Protein AF-A0A3N2RPL4-F1 (afdb_monomer)

Sequence (155 aa):
MFDPEVEEKLFLAGTANFNLNVVEGEAYARWRLSLFDALGLLRPHFDADCAQWYEVARQAAHRPMDALELKPTRDHIVEYRRSQLGLDKFHQYYTEPMDALTRVFMFALETWPECHRSMMVAGIGQDIDTVADIILEHFGHGRELVEILEKRYKP

Solvent-accessible surface area (backbone atoms only — not comparable to full-atom values): 8894 Å² total; per-residue (Å²): 133,85,50,51,73,59,33,48,55,49,34,55,67,64,53,73,75,58,57,60,87,48,62,82,66,51,45,56,48,38,46,33,42,38,45,43,54,49,51,59,72,49,50,89,75,52,53,78,65,50,56,55,50,49,56,53,26,51,50,44,39,76,40,92,46,55,66,76,76,40,40,65,58,53,53,47,52,54,48,45,32,36,75,76,68,72,37,90,66,91,62,98,71,71,92,46,64,68,61,40,50,56,47,55,51,50,63,35,52,55,57,77,75,96,59,62,59,71,60,50,43,54,48,52,52,54,50,50,52,54,50,45,52,46,33,32,74,63,68,63,47,31,66,62,46,39,57,47,45,45,75,57,32,58,132

Mean predicted aligned error: 4.67 Å

Organism: Lysobacter enzymogenes (NCBI:txid69)

Secondary structure (DSSP, 8-state):
---HHHHHHHHHHHHTT----PSTTHHHHHHHHHHHHHHHHHGGG--HHHHHHHHHHHHHHHS---HHHHHHHHHHHHHHHHHHH---S--SS--SHHHHHHHHHHHHTPPPP-S-HHHHHHHHHHHHHHHHHHHHHHT--HHHHHHHHHHHH--

pLDDT: mean 87.47, std 9.12, range [57.72, 97.69]

Structure (mmCIF, N/CA/C/O backbone):
data_AF-A0A3N2RPL4-F1
#
_entry.id   AF-A0A3N2RPL4-F1
#
loop_
_atom_site.group_PDB
_atom_site.id
_atom_site.type_symbol
_atom_site.label_atom_id
_atom_site.label_alt_id
_atom_site.label_comp_id
_atom_site.label_asym_id
_atom_site.label_entity_id
_atom_site.label_seq_id
_atom_site.pdbx_PDB_ins_code
_atom_site.Cartn_x
_atom_site.Cartn_y
_atom_site.Cartn_z
_atom_site.occupancy
_atom_site.B_iso_or_equiv
_atom_site.auth_seq_id
_atom_site.auth_comp_id
_atom_site.auth_asym_id
_atom_site.auth_atom_id
_atom_site.pdbx_PDB_model_num
ATOM 1 N N . MET A 1 1 ? -0.469 22.864 2.493 1.00 61.12 1 MET A N 1
ATOM 2 C CA . MET A 1 1 ? -1.891 22.488 2.602 1.00 61.12 1 MET A CA 1
ATOM 3 C C . MET A 1 1 ? -2.081 21.386 1.589 1.00 61.12 1 MET A C 1
ATOM 5 O O . MET A 1 1 ? -1.651 21.581 0.462 1.00 61.12 1 MET A O 1
ATOM 9 N N . PHE A 1 2 ? -2.557 20.231 2.033 1.00 79.31 2 PHE A N 1
ATOM 10 C CA . PHE A 1 2 ? -2.809 19.077 1.178 1.00 79.31 2 PHE A CA 1
ATOM 11 C C . PHE A 1 2 ? -4.005 19.381 0.265 1.00 79.31 2 PHE A C 1
ATOM 13 O O . PHE A 1 2 ? -5.028 19.863 0.753 1.00 79.31 2 PHE A O 1
ATOM 20 N N . ASP A 1 3 ? -3.830 19.166 -1.037 1.00 86.44 3 ASP A N 1
ATOM 21 C CA . ASP A 1 3 ? -4.863 19.311 -2.064 1.00 86.44 3 ASP A CA 1
ATOM 22 C C . ASP A 1 3 ? -4.851 18.033 -2.923 1.00 86.44 3 ASP A C 1
ATOM 24 O O . ASP A 1 3 ? -3.899 17.835 -3.688 1.00 86.44 3 ASP A O 1
ATOM 28 N N . PRO A 1 4 ? -5.866 17.160 -2.781 1.00 84.81 4 PRO A N 1
ATOM 29 C CA . PRO A 1 4 ? -5.932 15.890 -3.499 1.00 84.81 4 PRO A CA 1
ATOM 30 C C . PRO A 1 4 ? -5.816 16.040 -5.019 1.00 84.81 4 PRO A C 1
ATOM 32 O O . PRO A 1 4 ? -5.119 15.254 -5.653 1.00 84.81 4 PRO A O 1
ATOM 35 N N . GLU A 1 5 ? -6.414 17.080 -5.614 1.00 88.00 5 GLU A N 1
ATOM 36 C CA . GLU A 1 5 ? -6.381 17.265 -7.071 1.00 88.00 5 GLU A CA 1
ATOM 37 C C . GLU A 1 5 ? -4.979 17.628 -7.576 1.00 88.00 5 GLU A C 1
ATOM 39 O O . GLU A 1 5 ? -4.607 17.323 -8.713 1.00 88.00 5 GLU A O 1
ATOM 44 N N . VAL A 1 6 ? -4.202 18.345 -6.760 1.00 88.62 6 VAL A N 1
ATOM 45 C CA . VAL A 1 6 ? -2.818 18.705 -7.090 1.00 88.62 6 VAL A CA 1
ATOM 46 C C . VAL A 1 6 ? -1.915 17.482 -6.970 1.00 88.62 6 VAL A C 1
ATOM 48 O O . VAL A 1 6 ? -1.088 17.251 -7.855 1.00 88.62 6 VAL A O 1
ATOM 51 N N . GLU A 1 7 ? -2.084 16.699 -5.906 1.00 88.31 7 GLU A N 1
ATOM 52 C CA . GLU A 1 7 ? -1.326 15.469 -5.675 1.00 88.31 7 GLU A CA 1
ATOM 53 C C . GLU A 1 7 ? -1.620 14.413 -6.759 1.00 88.31 7 GLU A C 1
ATOM 55 O O . GLU A 1 7 ? -0.685 13.820 -7.295 1.00 88.31 7 GLU A O 1
ATOM 60 N N . GLU A 1 8 ? -2.881 14.241 -7.170 1.00 88.94 8 GLU A N 1
ATOM 61 C CA . GLU A 1 8 ? -3.278 13.321 -8.247 1.00 88.94 8 GLU A CA 1
ATOM 62 C C . GLU A 1 8 ? -2.638 13.706 -9.589 1.00 88.94 8 GLU A C 1
ATOM 64 O O . GLU A 1 8 ? -2.018 12.879 -10.260 1.00 88.94 8 GLU A O 1
ATOM 69 N N . LYS A 1 9 ? -2.704 14.989 -9.972 1.00 89.62 9 LYS A N 1
ATOM 70 C CA . LYS A 1 9 ? -2.055 15.479 -11.203 1.00 89.62 9 LYS A CA 1
ATOM 71 C C . LYS A 1 9 ? -0.545 15.259 -11.172 1.00 89.62 9 LYS A C 1
ATOM 73 O O . LYS A 1 9 ? 0.043 14.907 -12.196 1.00 89.62 9 LYS A O 1
ATOM 78 N N . LEU A 1 10 ? 0.081 15.481 -10.016 1.00 89.25 10 LEU A N 1
ATOM 79 C CA . LEU A 1 10 ? 1.506 15.238 -9.820 1.00 89.25 10 LEU A CA 1
ATOM 80 C C . LEU A 1 10 ? 1.834 13.747 -9.946 1.00 89.25 10 LEU A C 1
ATOM 82 O O . LEU A 1 10 ? 2.813 13.403 -10.610 1.00 89.25 10 LEU A O 1
ATOM 86 N N . PHE A 1 11 ? 1.005 12.881 -9.365 1.00 90.94 11 PHE A N 1
ATOM 87 C CA . PHE A 1 11 ? 1.151 11.436 -9.459 1.00 90.94 11 PHE A CA 1
ATOM 88 C C . PHE A 1 11 ? 1.080 10.963 -10.911 1.00 90.94 11 PHE A C 1
ATOM 90 O O . PHE A 1 11 ? 2.058 10.409 -11.412 1.00 90.94 11 PHE A O 1
ATOM 97 N N . LEU A 1 12 ? -0.007 11.279 -11.622 1.00 89.50 12 LEU A N 1
ATOM 98 C CA . LEU A 1 12 ? -0.195 10.897 -13.025 1.00 89.50 12 LEU A CA 1
ATOM 99 C C . LEU A 1 12 ? 0.958 11.381 -13.916 1.00 89.50 12 LEU A C 1
ATOM 101 O O . LEU A 1 12 ? 1.434 10.648 -14.782 1.00 89.50 12 LEU A O 1
ATOM 105 N N . ALA A 1 13 ? 1.445 12.607 -13.698 1.00 89.31 13 ALA A N 1
ATOM 106 C CA . ALA A 1 13 ? 2.579 13.144 -14.445 1.00 89.31 13 ALA A CA 1
ATOM 107 C C . ALA A 1 13 ? 3.898 12.415 -14.126 1.00 89.31 13 ALA A C 1
ATOM 109 O O . ALA A 1 13 ? 4.693 12.159 -15.034 1.00 89.31 13 ALA A O 1
ATOM 110 N N . GLY A 1 14 ? 4.137 12.086 -12.853 1.00 87.94 14 GLY A N 1
ATOM 111 C CA . GLY A 1 14 ? 5.353 11.417 -12.387 1.00 87.94 14 GLY A CA 1
ATOM 112 C C . GLY A 1 14 ? 5.441 9.941 -12.780 1.00 87.94 14 GLY A C 1
ATOM 113 O O . GLY A 1 14 ? 6.541 9.429 -12.989 1.00 87.94 14 GLY A O 1
ATOM 114 N N . THR A 1 15 ? 4.300 9.263 -12.930 1.00 88.25 15 THR A N 1
ATOM 115 C CA . THR A 1 15 ? 4.238 7.820 -13.216 1.00 88.25 15 THR A CA 1
ATOM 116 C C . THR A 1 15 ? 4.048 7.472 -14.695 1.00 88.25 15 THR A C 1
ATOM 118 O O . THR A 1 15 ? 4.300 6.332 -15.086 1.00 88.25 15 THR A O 1
ATOM 121 N N . ALA A 1 16 ? 3.715 8.449 -15.551 1.00 86.12 16 ALA A N 1
ATOM 122 C CA . ALA A 1 16 ? 3.382 8.253 -16.970 1.00 86.12 16 ALA A CA 1
ATOM 123 C C . ALA A 1 16 ? 4.417 7.471 -17.807 1.00 86.12 16 ALA A C 1
ATOM 125 O O . ALA A 1 16 ? 4.076 6.925 -18.854 1.00 86.12 16 ALA A O 1
ATOM 126 N N . ASN A 1 17 ? 5.683 7.427 -17.376 1.00 83.12 17 ASN A N 1
ATOM 127 C CA . ASN A 1 17 ? 6.782 6.795 -18.113 1.00 83.12 17 ASN A CA 1
ATOM 128 C C . ASN A 1 17 ? 7.433 5.619 -17.366 1.00 83.12 17 ASN A C 1
ATOM 130 O O . ASN A 1 17 ? 8.548 5.223 -17.715 1.00 83.12 17 ASN A O 1
ATOM 134 N N . PHE A 1 18 ? 6.799 5.074 -16.324 1.00 86.38 18 PHE A N 1
ATOM 135 C CA . PHE A 1 18 ? 7.371 3.939 -15.602 1.00 86.38 18 PHE A CA 1
ATOM 136 C C . PHE A 1 18 ? 7.541 2.727 -16.508 1.00 86.38 18 PHE A C 1
ATOM 138 O O . PHE A 1 18 ? 6.605 2.241 -17.145 1.00 86.38 18 PHE A O 1
ATOM 145 N N . ASN A 1 19 ? 8.768 2.212 -16.547 1.00 81.38 19 ASN A N 1
ATOM 146 C CA . ASN A 1 19 ? 9.067 1.020 -17.311 1.00 81.38 19 ASN A CA 1
ATOM 147 C C . ASN A 1 19 ? 8.725 -0.219 -16.481 1.00 81.38 19 ASN A C 1
ATOM 149 O O . ASN A 1 19 ? 9.571 -0.765 -15.775 1.00 81.38 19 ASN A O 1
ATOM 153 N N . LEU A 1 20 ? 7.480 -0.676 -16.593 1.00 79.81 20 LEU A N 1
ATOM 154 C CA . LEU A 1 20 ? 7.028 -1.921 -15.967 1.00 79.81 20 LEU A CA 1
ATOM 155 C C . LEU A 1 20 ? 7.457 -3.175 -16.756 1.00 79.81 20 LEU A C 1
ATOM 157 O O . LEU A 1 20 ? 7.305 -4.293 -16.270 1.00 79.81 20 LEU A O 1
ATOM 161 N N . ASN A 1 21 ? 8.046 -3.024 -17.951 1.00 70.56 21 ASN A N 1
ATOM 162 C CA . ASN A 1 21 ? 8.453 -4.131 -18.828 1.00 70.56 21 ASN A CA 1
ATOM 163 C C . ASN A 1 21 ? 9.816 -4.741 -18.442 1.00 70.56 21 ASN A C 1
ATOM 165 O O . ASN A 1 21 ? 10.656 -5.045 -19.293 1.00 70.56 21 ASN A O 1
ATOM 169 N N . VAL A 1 22 ? 10.034 -4.956 -17.147 1.00 65.50 22 VAL A N 1
ATOM 170 C CA . VAL A 1 22 ? 11.270 -5.511 -16.571 1.00 65.50 22 VAL A CA 1
ATOM 171 C C . VAL A 1 22 ? 11.277 -7.042 -16.616 1.00 65.50 22 VAL A C 1
ATOM 173 O O . VAL A 1 22 ? 10.230 -7.652 -16.860 1.00 65.50 22 VAL A O 1
ATOM 176 N N . VAL A 1 23 ? 12.450 -7.674 -16.473 1.00 67.81 23 VAL A N 1
ATOM 177 C CA . VAL A 1 23 ? 12.617 -9.146 -16.471 1.00 67.81 23 VAL A CA 1
ATOM 178 C C . VAL A 1 23 ? 11.625 -9.788 -15.488 1.00 67.81 23 VAL A C 1
ATOM 180 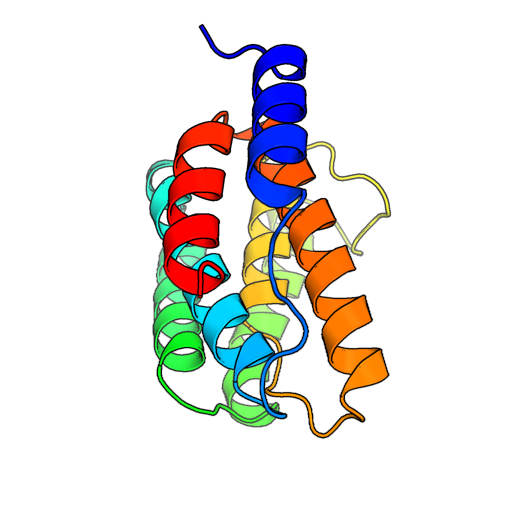O O . VAL A 1 23 ? 11.248 -9.175 -14.489 1.00 67.81 23 VAL A O 1
ATOM 183 N N . GLU A 1 24 ? 11.151 -11.000 -15.790 1.00 68.44 24 GLU A N 1
ATOM 184 C CA . GLU A 1 24 ? 10.183 -11.717 -14.949 1.00 68.44 24 GLU A CA 1
ATOM 185 C C . GLU A 1 24 ? 10.656 -11.769 -13.480 1.00 68.44 24 GLU A C 1
ATOM 187 O O . GLU A 1 24 ? 11.805 -12.104 -13.201 1.00 68.44 24 GLU A O 1
ATOM 192 N N . GLY A 1 25 ? 9.791 -11.350 -12.548 1.00 72.31 25 GLY A N 1
ATOM 193 C CA . GLY A 1 25 ? 10.077 -11.269 -11.107 1.00 72.31 25 GLY A CA 1
ATOM 194 C C . GLY A 1 25 ? 10.744 -9.970 -10.625 1.00 72.31 25 GLY A C 1
ATOM 195 O O . GLY A 1 25 ? 10.518 -9.560 -9.484 1.00 72.31 25 GLY A O 1
ATOM 196 N N . GLU A 1 26 ? 11.493 -9.263 -11.475 1.00 82.50 26 GLU A N 1
ATOM 197 C CA . GLU A 1 26 ? 12.194 -8.027 -11.090 1.00 82.50 26 GLU A CA 1
ATOM 198 C C . GLU A 1 26 ? 11.230 -6.851 -10.882 1.00 82.50 26 GLU A C 1
ATOM 200 O O . GLU A 1 26 ? 11.338 -6.125 -9.892 1.00 82.50 26 GLU A O 1
ATOM 205 N N . ALA A 1 27 ? 10.258 -6.693 -11.787 1.00 83.38 27 ALA A N 1
ATOM 206 C CA . ALA A 1 27 ? 9.214 -5.671 -11.682 1.00 83.38 27 ALA A CA 1
ATOM 207 C C . ALA A 1 27 ? 8.470 -5.781 -10.346 1.00 83.38 27 ALA A C 1
ATOM 209 O O . ALA A 1 27 ? 8.279 -4.796 -9.640 1.00 83.38 27 ALA A O 1
ATOM 210 N N . TYR A 1 28 ? 8.122 -7.010 -9.965 1.00 84.62 28 TYR A N 1
ATOM 211 C CA . TYR A 1 28 ? 7.414 -7.265 -8.722 1.00 84.62 28 TYR A CA 1
ATOM 212 C C . TYR A 1 28 ? 8.302 -7.033 -7.497 1.00 84.62 28 TYR A C 1
ATOM 214 O O . TYR A 1 28 ? 7.851 -6.456 -6.516 1.00 84.62 28 TYR A O 1
ATOM 222 N N . ALA A 1 29 ? 9.580 -7.422 -7.533 1.00 85.06 29 ALA A N 1
ATOM 223 C CA . ALA A 1 29 ? 10.502 -7.119 -6.435 1.00 85.06 29 ALA A CA 1
ATOM 224 C C . ALA A 1 29 ? 10.647 -5.602 -6.209 1.00 85.06 29 ALA A C 1
ATOM 226 O O . ALA A 1 29 ? 10.600 -5.138 -5.068 1.00 85.06 29 ALA A O 1
ATOM 227 N N . ARG A 1 30 ? 10.757 -4.820 -7.294 1.00 89.12 30 ARG A N 1
ATOM 228 C CA . ARG A 1 30 ? 10.741 -3.349 -7.245 1.00 89.12 30 ARG A CA 1
ATOM 229 C C . ARG A 1 30 ? 9.433 -2.838 -6.638 1.00 89.12 30 ARG A C 1
ATOM 231 O O . ARG A 1 30 ? 9.494 -2.001 -5.741 1.00 89.12 30 ARG A O 1
ATOM 238 N N . TRP A 1 31 ? 8.292 -3.399 -7.050 1.00 89.44 31 TRP A N 1
ATOM 239 C CA . TRP A 1 31 ? 6.977 -3.047 -6.507 1.00 89.44 31 TRP A CA 1
ATOM 240 C C . TRP A 1 31 ? 6.880 -3.264 -5.001 1.00 89.44 31 TRP A C 1
ATOM 242 O O . TRP A 1 31 ? 6.502 -2.357 -4.266 1.00 89.44 31 TRP A O 1
ATOM 252 N N . ARG A 1 32 ? 7.291 -4.436 -4.510 1.00 89.50 32 ARG A N 1
ATOM 253 C CA . ARG A 1 32 ? 7.264 -4.741 -3.073 1.00 89.50 32 ARG A CA 1
ATOM 254 C C . ARG A 1 32 ? 8.099 -3.774 -2.249 1.00 89.50 32 ARG A C 1
ATOM 256 O O . ARG A 1 32 ? 7.693 -3.385 -1.157 1.00 89.50 32 ARG A O 1
ATOM 263 N N . LEU A 1 33 ? 9.272 -3.406 -2.759 1.00 92.69 33 LEU A N 1
ATOM 264 C CA . LEU A 1 33 ? 10.119 -2.416 -2.108 1.00 92.69 33 LEU A CA 1
ATOM 265 C C . LEU A 1 33 ? 9.433 -1.045 -2.091 1.00 92.69 33 LEU A C 1
ATOM 267 O O . LEU A 1 33 ? 9.432 -0.405 -1.045 1.00 92.69 33 LEU A O 1
ATOM 271 N N . SER A 1 34 ? 8.787 -0.633 -3.189 1.00 93.81 34 SER A N 1
ATOM 272 C CA . SER A 1 34 ? 7.970 0.589 -3.221 1.00 93.81 34 SER A CA 1
ATOM 273 C C . SER A 1 34 ? 6.827 0.563 -2.205 1.00 93.81 34 SER A C 1
ATOM 275 O O . SER A 1 34 ? 6.633 1.550 -1.505 1.00 93.81 34 SER A O 1
ATOM 277 N N . LEU A 1 35 ? 6.100 -0.553 -2.083 1.00 93.38 35 LEU A N 1
ATOM 278 C CA . LEU A 1 35 ? 5.028 -0.728 -1.096 1.00 93.38 35 LEU A CA 1
ATOM 279 C C . LEU A 1 35 ? 5.541 -0.600 0.340 1.00 93.38 35 LEU A C 1
ATOM 281 O O . LEU A 1 35 ? 4.926 0.067 1.170 1.00 93.38 35 LEU A O 1
ATOM 285 N N . PHE A 1 36 ? 6.682 -1.222 0.638 1.00 95.38 36 PHE A N 1
ATOM 286 C CA . PHE A 1 36 ? 7.313 -1.101 1.947 1.00 95.38 36 PHE A CA 1
ATOM 287 C C . PHE A 1 36 ? 7.756 0.340 2.240 1.00 95.38 36 PHE A C 1
ATOM 289 O O . PHE A 1 36 ? 7.474 0.856 3.321 1.00 95.38 36 PHE A O 1
ATOM 296 N N . ASP A 1 37 ? 8.399 1.006 1.278 1.00 94.81 37 ASP A N 1
ATOM 297 C CA . ASP A 1 37 ? 8.798 2.409 1.412 1.00 94.81 37 ASP A CA 1
ATOM 298 C C . ASP A 1 37 ? 7.565 3.316 1.619 1.00 94.81 37 ASP A C 1
ATOM 300 O O . ASP A 1 37 ? 7.593 4.206 2.471 1.00 94.81 37 ASP A O 1
ATOM 304 N N . ALA A 1 38 ? 6.463 3.051 0.905 1.00 93.81 38 ALA A N 1
ATOM 305 C CA . ALA A 1 38 ? 5.195 3.765 1.047 1.00 93.81 38 ALA A CA 1
ATOM 306 C C . ALA A 1 38 ? 4.579 3.572 2.442 1.00 93.81 38 ALA A C 1
ATOM 308 O O . ALA A 1 38 ? 4.209 4.551 3.086 1.00 93.81 38 ALA A O 1
ATOM 309 N N . LEU A 1 39 ? 4.558 2.344 2.975 1.00 95.88 39 LEU A N 1
ATOM 310 C CA . LEU A 1 39 ? 4.188 2.097 4.377 1.00 95.88 39 LEU A CA 1
ATOM 311 C C . LEU A 1 39 ? 5.090 2.876 5.349 1.00 95.88 39 LEU A C 1
ATOM 313 O O . LEU A 1 39 ? 4.627 3.327 6.394 1.00 95.88 39 LEU A O 1
ATOM 317 N N . GLY A 1 40 ? 6.362 3.082 4.998 1.00 95.75 40 GLY A N 1
ATOM 318 C CA . GLY A 1 40 ? 7.292 3.934 5.736 1.00 95.75 40 GLY A CA 1
ATOM 319 C C . GLY A 1 40 ? 6.798 5.375 5.907 1.00 95.75 40 GLY A C 1
ATOM 320 O O . GLY A 1 40 ? 6.945 5.932 6.998 1.00 95.75 40 GLY A O 1
ATOM 321 N N . LEU A 1 41 ? 6.174 5.948 4.871 1.00 93.56 41 LEU A N 1
ATOM 322 C CA . LEU A 1 41 ? 5.551 7.280 4.914 1.00 93.56 41 LEU A CA 1
ATOM 323 C C . LEU A 1 41 ? 4.343 7.304 5.855 1.00 93.56 41 LEU A C 1
ATOM 325 O O . LEU A 1 41 ? 4.139 8.271 6.581 1.00 93.56 41 LEU A O 1
ATOM 329 N N . LEU A 1 42 ? 3.587 6.206 5.896 1.00 94.69 42 LEU A N 1
ATOM 330 C CA . LEU A 1 42 ? 2.360 6.083 6.683 1.00 94.69 42 LEU A CA 1
ATOM 331 C C . LEU A 1 42 ? 2.600 5.750 8.165 1.00 94.69 42 LEU A C 1
ATOM 333 O O . LEU A 1 42 ? 1.653 5.758 8.951 1.00 94.69 42 LEU A O 1
ATOM 337 N N . ARG A 1 43 ? 3.851 5.505 8.583 1.00 94.69 43 ARG A N 1
ATOM 338 C CA . ARG A 1 43 ? 4.213 5.150 9.971 1.00 94.69 43 ARG A CA 1
ATOM 339 C C . ARG A 1 43 ? 3.636 6.062 11.059 1.00 94.69 43 ARG A C 1
ATOM 341 O O . ARG A 1 43 ? 3.291 5.525 12.110 1.00 94.69 43 ARG A O 1
ATOM 348 N N . PRO A 1 44 ? 3.525 7.395 10.881 1.00 94.50 44 PRO A N 1
ATOM 349 C CA . PRO A 1 44 ? 2.902 8.259 11.886 1.00 94.50 44 PRO A CA 1
ATOM 350 C C . PRO A 1 44 ? 1.439 7.909 12.200 1.00 94.50 44 PRO A C 1
ATOM 352 O O . PRO A 1 44 ? 0.943 8.300 13.252 1.00 94.50 44 PRO A O 1
ATOM 355 N N . HIS A 1 45 ? 0.763 7.169 11.316 1.00 93.56 45 HIS A N 1
ATOM 356 C CA . HIS A 1 45 ? -0.629 6.739 11.467 1.00 93.56 45 HIS A CA 1
ATOM 357 C C . HIS A 1 45 ? -0.773 5.333 12.065 1.00 93.56 45 HIS A C 1
ATOM 359 O O . HIS A 1 45 ? -1.891 4.843 12.205 1.00 93.56 45 HIS A O 1
ATOM 365 N N . PHE A 1 46 ? 0.335 4.660 12.388 1.00 95.88 46 PHE A N 1
ATOM 366 C CA . PHE A 1 46 ? 0.301 3.274 12.844 1.00 95.88 46 PHE A CA 1
ATOM 367 C C . PHE A 1 46 ? -0.129 3.177 14.303 1.00 95.88 46 PHE A C 1
ATOM 369 O O . PHE A 1 46 ? 0.406 3.866 15.174 1.00 95.88 46 PHE A O 1
ATOM 376 N N . ASP A 1 47 ? -1.033 2.242 14.569 1.00 95.38 47 ASP A N 1
ATOM 377 C CA . ASP A 1 47 ? -1.256 1.721 15.909 1.00 95.38 47 ASP A CA 1
ATOM 378 C C . ASP A 1 47 ? -0.297 0.555 16.227 1.00 95.38 47 ASP A C 1
ATOM 380 O O . ASP A 1 47 ? 0.661 0.267 15.496 1.00 95.38 47 ASP A O 1
ATOM 384 N N . ALA A 1 48 ? -0.531 -0.105 17.363 1.00 95.25 48 ALA A N 1
ATOM 385 C CA . ALA A 1 48 ? 0.307 -1.203 17.826 1.00 95.25 48 ALA A CA 1
ATOM 386 C C . ALA A 1 48 ? 0.287 -2.415 16.878 1.00 95.25 48 ALA A C 1
ATOM 388 O O . ALA A 1 48 ? 1.325 -3.057 16.703 1.00 95.25 48 ALA A O 1
ATOM 389 N N . ASP A 1 49 ? -0.854 -2.714 16.255 1.00 96.50 49 ASP A N 1
ATOM 390 C CA . ASP A 1 49 ? -0.993 -3.848 15.341 1.00 96.50 49 ASP A CA 1
ATOM 391 C C . ASP A 1 49 ? -0.318 -3.550 14.000 1.00 96.50 49 ASP A C 1
ATOM 393 O O . ASP A 1 49 ? 0.468 -4.364 13.505 1.00 96.50 49 ASP A O 1
ATOM 397 N N . CYS A 1 50 ? -0.485 -2.330 13.480 1.00 97.31 50 CYS A N 1
ATOM 398 C CA . CYS A 1 50 ? 0.217 -1.852 12.290 1.00 97.31 50 CYS A CA 1
ATOM 399 C 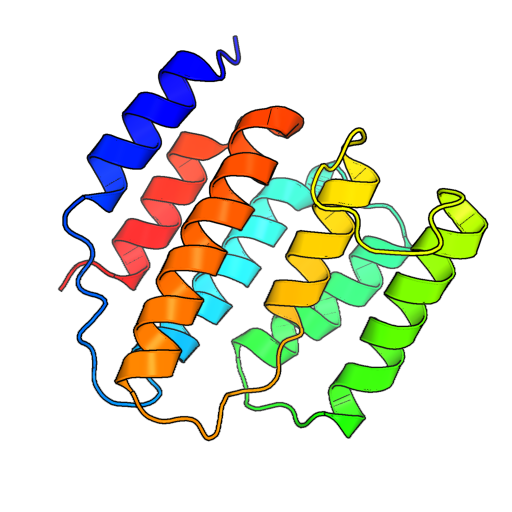C . CYS A 1 50 ? 1.740 -1.957 12.442 1.00 97.31 50 CYS A C 1
ATOM 401 O O . CYS A 1 50 ? 2.438 -2.370 11.512 1.00 97.31 50 CYS A O 1
ATOM 403 N N . ALA A 1 51 ? 2.276 -1.630 13.622 1.00 96.06 51 ALA A N 1
ATOM 404 C CA . ALA A 1 51 ? 3.705 -1.757 13.894 1.00 96.06 51 ALA A CA 1
ATOM 405 C C . ALA A 1 51 ? 4.200 -3.214 13.800 1.00 96.06 51 ALA A C 1
ATOM 407 O O . ALA A 1 51 ? 5.312 -3.452 13.324 1.00 96.06 51 ALA A O 1
ATOM 408 N N . GLN A 1 52 ? 3.379 -4.190 14.203 1.00 96.00 52 GLN A N 1
ATOM 409 C CA . GLN A 1 52 ? 3.709 -5.612 14.065 1.00 96.00 52 GLN A CA 1
ATOM 410 C C . GLN A 1 52 ? 3.650 -6.061 12.603 1.00 96.00 52 GLN A C 1
ATOM 412 O O . GLN A 1 52 ? 4.565 -6.734 12.123 1.00 96.00 52 GLN A O 1
ATOM 417 N N . TRP A 1 53 ? 2.604 -5.668 11.873 1.00 97.69 53 TRP A N 1
ATOM 418 C CA . TRP A 1 53 ? 2.457 -6.007 10.455 1.00 97.69 53 TRP A CA 1
ATOM 419 C C . TRP A 1 53 ? 3.587 -5.417 9.611 1.00 97.69 53 TRP A C 1
ATOM 421 O O . TRP A 1 53 ? 4.073 -6.070 8.687 1.00 97.69 53 TRP A O 1
ATOM 431 N N . TYR A 1 54 ? 4.056 -4.216 9.961 1.00 97.12 54 TYR A N 1
ATOM 432 C CA . TYR A 1 54 ? 5.155 -3.537 9.278 1.00 97.12 54 TYR A CA 1
ATOM 433 C C . TYR A 1 54 ? 6.457 -4.332 9.304 1.00 97.12 54 TYR A C 1
ATOM 435 O O . TYR A 1 54 ? 7.177 -4.365 8.306 1.00 97.12 54 TYR A O 1
ATOM 443 N N . GLU A 1 55 ? 6.746 -5.034 10.398 1.00 95.44 55 GLU A N 1
ATOM 444 C CA . GLU A 1 55 ? 7.932 -5.885 10.468 1.00 95.44 55 GLU A CA 1
ATOM 445 C C . GLU A 1 55 ? 7.827 -7.097 9.529 1.00 95.44 55 GLU A C 1
ATOM 447 O O . GLU A 1 55 ? 8.810 -7.482 8.895 1.00 95.44 55 GLU A O 1
ATOM 452 N N . VAL A 1 56 ? 6.630 -7.662 9.363 1.00 95.62 56 VAL A N 1
ATOM 453 C CA . VAL A 1 56 ? 6.402 -8.758 8.409 1.00 95.62 56 VAL A CA 1
ATOM 454 C C . VAL A 1 56 ? 6.475 -8.247 6.971 1.00 95.62 56 VAL A C 1
ATOM 456 O O . VAL A 1 56 ? 7.159 -8.851 6.147 1.00 95.62 56 VAL A O 1
ATOM 459 N N . ALA A 1 57 ? 5.866 -7.094 6.678 1.00 95.06 57 ALA A N 1
ATOM 460 C CA . ALA A 1 57 ? 5.967 -6.439 5.373 1.00 95.06 57 ALA A CA 1
ATOM 461 C C . ALA A 1 57 ? 7.429 -6.127 5.007 1.00 95.06 57 ALA A C 1
ATOM 463 O O . ALA A 1 57 ? 7.849 -6.360 3.873 1.00 95.06 57 ALA A O 1
ATOM 464 N N . ARG A 1 58 ? 8.241 -5.690 5.982 1.00 95.06 58 ARG A N 1
ATOM 465 C CA . ARG A 1 58 ? 9.686 -5.487 5.810 1.00 95.06 58 ARG A CA 1
ATOM 466 C C . ARG A 1 58 ? 10.386 -6.770 5.382 1.00 95.06 58 ARG A C 1
ATOM 468 O O . ARG A 1 58 ? 11.182 -6.739 4.445 1.00 95.06 58 ARG A O 1
ATOM 475 N N . GLN A 1 59 ? 10.124 -7.887 6.061 1.00 93.25 59 GLN A N 1
ATOM 476 C CA . GLN A 1 59 ? 10.715 -9.175 5.689 1.00 93.25 59 GLN A CA 1
ATOM 477 C C . GLN A 1 59 ? 10.292 -9.573 4.277 1.00 93.25 59 GLN A C 1
ATOM 479 O O . GLN A 1 59 ? 11.145 -9.888 3.450 1.00 93.25 59 GLN A O 1
ATOM 484 N N . ALA A 1 60 ? 9.001 -9.470 3.983 1.00 90.62 60 ALA A N 1
ATOM 485 C CA . ALA A 1 60 ? 8.439 -9.871 2.707 1.00 90.62 60 ALA A CA 1
ATOM 486 C C . ALA A 1 60 ? 8.984 -9.020 1.539 1.00 90.62 60 ALA A C 1
ATOM 488 O O . ALA A 1 60 ? 9.209 -9.529 0.444 1.00 90.62 60 ALA A O 1
ATOM 489 N N . ALA A 1 61 ? 9.297 -7.743 1.772 1.00 91.69 61 ALA A N 1
ATOM 490 C CA . ALA A 1 61 ? 9.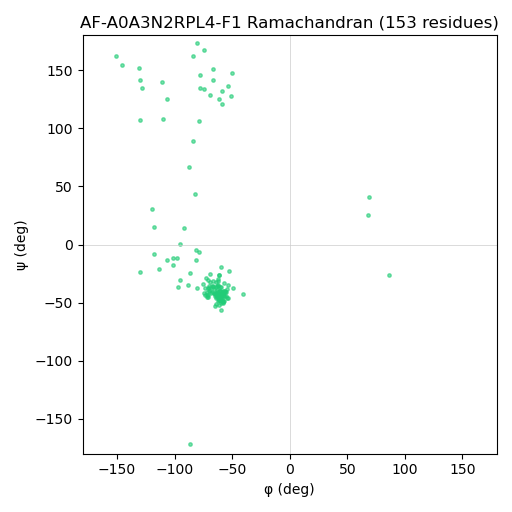926 -6.883 0.770 1.00 91.69 61 ALA A CA 1
ATOM 491 C C . ALA A 1 61 ? 11.384 -7.262 0.438 1.00 91.69 61 ALA A C 1
ATOM 493 O O . ALA A 1 61 ? 11.852 -6.973 -0.660 1.00 91.69 61 ALA A O 1
ATOM 494 N N . HIS A 1 62 ? 12.105 -7.909 1.362 1.00 89.75 62 HIS A N 1
ATOM 495 C CA . HIS A 1 62 ? 13.539 -8.209 1.211 1.00 89.75 62 HIS A CA 1
ATOM 496 C C . HIS A 1 62 ? 13.843 -9.681 0.931 1.00 89.75 62 HIS A C 1
ATOM 498 O O . HIS A 1 62 ? 14.973 -10.014 0.568 1.00 89.75 62 HIS A O 1
ATOM 504 N N . ARG A 1 63 ? 12.868 -10.575 1.107 1.00 88.50 63 ARG A N 1
ATOM 505 C CA . ARG A 1 63 ? 13.005 -11.989 0.767 1.00 88.50 63 ARG A CA 1
ATOM 506 C C . ARG A 1 63 ? 11.683 -12.573 0.272 1.00 88.50 63 ARG A C 1
ATOM 508 O O . ARG A 1 63 ? 10.618 -12.114 0.682 1.00 88.50 63 ARG A O 1
ATOM 515 N N . PRO A 1 64 ? 11.732 -13.637 -0.539 1.00 84.19 64 PRO A N 1
ATOM 516 C CA . PRO A 1 64 ? 10.550 -14.430 -0.831 1.00 84.19 64 PRO A CA 1
ATOM 517 C C . PRO A 1 64 ? 9.975 -14.995 0.471 1.00 84.19 64 PRO A C 1
ATOM 519 O O . PRO A 1 64 ? 10.712 -15.524 1.308 1.00 84.19 64 PRO A O 1
ATOM 522 N N . MET A 1 65 ? 8.664 -14.846 0.631 1.00 89.31 65 MET A N 1
ATOM 523 C CA . MET A 1 65 ? 7.883 -15.449 1.705 1.00 89.31 65 MET A CA 1
ATOM 524 C C . MET A 1 65 ? 6.713 -16.184 1.072 1.00 89.31 65 MET A C 1
ATOM 526 O O . MET A 1 65 ? 6.070 -15.647 0.161 1.00 89.31 65 MET A O 1
ATOM 530 N N . ASP A 1 66 ? 6.463 -17.404 1.531 1.00 89.50 66 ASP A N 1
ATOM 531 C CA . ASP A 1 66 ? 5.348 -18.198 1.030 1.00 89.50 66 ASP A CA 1
ATOM 532 C C . ASP A 1 66 ? 4.011 -17.803 1.686 1.00 89.50 66 ASP A C 1
ATOM 534 O O . ASP A 1 66 ? 3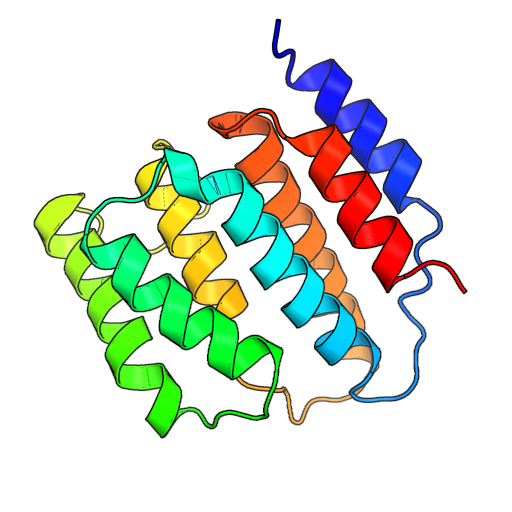.931 -16.975 2.601 1.00 89.50 66 ASP A O 1
ATOM 538 N N . ALA A 1 67 ? 2.919 -18.387 1.188 1.00 88.44 67 ALA A N 1
ATOM 539 C CA . ALA A 1 67 ? 1.586 -18.102 1.704 1.00 88.44 67 ALA A CA 1
ATOM 540 C C . ALA A 1 67 ? 1.419 -18.505 3.179 1.00 88.44 67 ALA A C 1
ATOM 542 O O . ALA A 1 67 ? 0.648 -17.862 3.886 1.00 88.44 67 ALA A O 1
ATOM 543 N N . LEU A 1 68 ? 2.112 -19.548 3.651 1.00 91.75 68 LEU A N 1
ATOM 544 C CA . LEU A 1 68 ? 2.004 -20.036 5.028 1.00 91.75 68 LEU A CA 1
ATOM 545 C C . LEU A 1 68 ? 2.704 -19.092 6.006 1.00 91.75 68 LEU A C 1
ATOM 547 O O . LEU A 1 68 ? 2.179 -18.861 7.092 1.00 91.75 68 LEU A O 1
ATOM 551 N N . GLU A 1 69 ? 3.836 -18.510 5.611 1.00 92.88 69 GLU A N 1
ATOM 552 C CA . GLU A 1 69 ? 4.545 -17.505 6.403 1.00 92.88 69 GLU A CA 1
ATOM 553 C C . GLU A 1 69 ? 3.747 -16.197 6.537 1.00 92.88 69 GLU A C 1
ATOM 555 O O . GLU A 1 69 ? 3.772 -15.562 7.589 1.00 92.88 69 GLU A O 1
ATOM 560 N N . LEU A 1 70 ? 3.027 -15.792 5.485 1.00 93.50 70 LEU A N 1
ATOM 561 C CA . LEU A 1 70 ? 2.278 -14.525 5.448 1.00 93.50 70 LEU A CA 1
ATOM 562 C C . LEU A 1 70 ? 0.861 -14.648 6.025 1.00 93.50 70 LEU A C 1
ATOM 564 O O . LEU A 1 70 ? 0.282 -13.656 6.481 1.00 93.50 70 LEU A O 1
ATOM 568 N N . LYS A 1 71 ? 0.290 -15.859 6.015 1.00 94.00 71 LYS A N 1
ATOM 569 C CA . LYS A 1 71 ? -1.093 -16.121 6.432 1.00 94.00 71 LYS A CA 1
ATOM 570 C C . LYS A 1 71 ? -1.423 -15.618 7.842 1.00 94.00 71 LYS A C 1
ATOM 572 O O . LYS A 1 71 ? -2.455 -14.966 7.959 1.00 94.00 71 LYS A O 1
ATOM 577 N N . PRO A 1 72 ? -0.605 -15.830 8.892 1.00 96.75 72 PRO A N 1
ATOM 578 C CA . PRO A 1 72 ? -0.943 -15.356 10.234 1.00 96.75 72 PRO A CA 1
ATOM 579 C C . PRO A 1 72 ? -1.166 -13.842 10.296 1.00 96.75 72 PRO A C 1
ATOM 581 O O . PRO A 1 72 ? -2.119 -13.383 10.918 1.00 96.75 72 PRO A O 1
ATOM 584 N N . THR A 1 73 ? -0.326 -13.061 9.613 1.00 97.44 73 THR A N 1
ATOM 585 C CA . THR A 1 73 ? -0.449 -11.599 9.579 1.00 97.44 73 THR A CA 1
ATOM 586 C C . THR A 1 73 ? -1.649 -11.157 8.751 1.00 97.44 73 THR A C 1
ATOM 588 O O . THR A 1 73 ? -2.381 -10.272 9.179 1.00 97.44 73 THR A O 1
ATOM 591 N N . ARG A 1 74 ? -1.905 -11.802 7.605 1.00 95.88 74 ARG A N 1
ATOM 592 C CA . ARG A 1 74 ? -3.104 -11.527 6.796 1.00 95.88 74 ARG A CA 1
ATOM 593 C C . ARG A 1 74 ? -4.394 -11.837 7.558 1.00 95.88 74 ARG A C 1
ATOM 595 O O . ARG A 1 74 ? -5.307 -11.018 7.567 1.00 95.88 74 ARG A O 1
ATOM 602 N N . ASP A 1 75 ? -4.454 -12.988 8.224 1.00 95.69 75 ASP A N 1
ATOM 603 C CA . ASP A 1 75 ? -5.594 -13.388 9.053 1.00 95.69 75 ASP A CA 1
ATOM 604 C C . ASP A 1 75 ? -5.796 -12.394 10.206 1.00 95.69 75 ASP A C 1
ATOM 606 O O . ASP A 1 75 ? -6.927 -12.003 10.495 1.00 95.69 75 ASP A O 1
ATOM 610 N N . HIS A 1 76 ? -4.702 -11.930 10.819 1.00 97.38 76 HIS A N 1
ATOM 611 C CA . HIS A 1 76 ? -4.762 -10.916 11.865 1.00 97.38 76 HIS A CA 1
ATOM 612 C C . HIS A 1 76 ? -5.312 -9.579 11.348 1.00 97.38 76 HIS A C 1
ATOM 614 O O . HIS A 1 76 ? -6.169 -8.996 12.002 1.00 97.38 76 HIS A O 1
ATOM 620 N N . ILE A 1 77 ? -4.905 -9.122 10.159 1.00 96.31 77 ILE A N 1
ATOM 621 C CA . ILE A 1 77 ? -5.458 -7.907 9.536 1.00 96.31 77 ILE A CA 1
ATOM 622 C C . ILE A 1 77 ? -6.964 -8.055 9.291 1.00 96.31 77 ILE A C 1
ATOM 624 O O . ILE A 1 77 ? -7.734 -7.139 9.577 1.00 96.31 77 ILE A O 1
ATOM 628 N N . VAL A 1 78 ? -7.409 -9.206 8.779 1.00 94.81 78 VAL A N 1
ATOM 629 C CA . VAL A 1 78 ? -8.839 -9.468 8.546 1.00 94.81 78 VAL A CA 1
ATOM 630 C C . VAL A 1 78 ? -9.627 -9.438 9.858 1.00 94.81 78 VAL A C 1
ATOM 632 O O . VAL A 1 78 ? -10.702 -8.840 9.914 1.00 94.81 78 VAL A O 1
ATOM 635 N N . GLU A 1 79 ? -9.094 -10.033 10.925 1.00 95.81 79 GLU A N 1
ATOM 636 C CA . GLU A 1 79 ? -9.746 -10.018 12.236 1.00 95.81 79 GLU A CA 1
ATOM 637 C C . GLU A 1 79 ? -9.719 -8.633 12.895 1.00 95.81 79 GLU A C 1
ATOM 639 O O . GLU A 1 79 ? -10.712 -8.218 13.494 1.00 95.81 79 GLU A O 1
ATOM 644 N N . TYR A 1 80 ? -8.635 -7.872 12.740 1.00 96.12 80 TYR A N 1
ATOM 645 C CA . TYR A 1 80 ? -8.563 -6.477 13.173 1.00 96.12 80 TYR A CA 1
ATOM 646 C C . TYR A 1 80 ? -9.652 -5.645 12.490 1.00 96.12 80 TYR A C 1
ATOM 648 O O . TYR A 1 80 ? -10.416 -4.949 13.155 1.00 96.12 80 TYR A O 1
ATOM 656 N N . ARG A 1 81 ? -9.795 -5.766 11.162 1.00 94.12 81 ARG A N 1
ATOM 657 C CA . ARG A 1 81 ? -10.844 -5.060 10.409 1.00 94.12 81 ARG A CA 1
ATOM 658 C C . ARG A 1 81 ? -12.237 -5.388 10.940 1.00 94.12 81 ARG A C 1
ATOM 660 O O . ARG A 1 81 ? -13.037 -4.478 11.144 1.00 94.12 81 ARG A O 1
ATOM 667 N N . ARG A 1 82 ? -12.518 -6.664 11.209 1.00 94.31 82 ARG A N 1
ATOM 668 C CA . ARG A 1 82 ? -13.806 -7.090 11.767 1.00 94.31 82 ARG A CA 1
ATOM 669 C C . ARG A 1 82 ? -14.033 -6.532 13.171 1.00 94.31 82 ARG A C 1
ATOM 671 O O . ARG A 1 82 ? -15.077 -5.945 13.433 1.00 94.31 82 ARG A O 1
ATOM 678 N N . SER A 1 83 ? -13.076 -6.738 14.070 1.00 94.62 83 SER A N 1
ATOM 679 C CA . SER A 1 83 ? -13.250 -6.487 15.504 1.00 94.62 83 SER A CA 1
ATOM 680 C C . SER A 1 83 ? -13.088 -5.018 15.896 1.00 94.62 83 SER A C 1
ATOM 682 O O . SER A 1 83 ? -13.820 -4.546 16.762 1.00 94.62 83 SER A O 1
ATOM 684 N N . GLN A 1 84 ? -12.160 -4.296 15.261 1.00 94.31 84 GLN A N 1
ATOM 685 C CA . GLN A 1 84 ? -11.835 -2.904 15.590 1.00 94.31 84 GLN A CA 1
ATOM 686 C C . GLN A 1 84 ? -12.552 -1.904 14.684 1.00 94.31 84 GLN A C 1
ATOM 688 O O . GLN A 1 84 ? -12.971 -0.850 15.155 1.00 94.31 84 GLN A O 1
ATOM 693 N N . LEU A 1 85 ? -12.714 -2.223 13.393 1.00 92.31 85 LEU A N 1
ATOM 694 C CA . LEU A 1 85 ? -13.327 -1.306 12.420 1.00 92.31 85 LEU A CA 1
ATOM 695 C C . LEU A 1 85 ? -14.788 -1.651 12.098 1.00 92.31 85 LEU A C 1
ATOM 697 O O . LEU A 1 85 ? -15.471 -0.858 11.456 1.00 92.31 85 LEU A O 1
ATOM 701 N N . GLY A 1 86 ? -15.276 -2.826 12.511 1.00 92.44 86 GLY A N 1
ATOM 702 C CA . GLY A 1 86 ? -16.615 -3.302 12.149 1.00 92.44 86 GLY A CA 1
ATOM 703 C C . GLY A 1 86 ? -16.763 -3.630 10.658 1.00 92.44 86 GLY A C 1
ATOM 704 O O . GLY A 1 86 ? -17.862 -3.540 10.114 1.00 92.44 86 GLY A O 1
ATOM 705 N N . LEU A 1 87 ? -15.660 -3.971 9.980 1.00 90.44 87 LEU A N 1
ATOM 706 C CA . LEU A 1 87 ? -15.607 -4.211 8.536 1.00 90.44 87 LEU A CA 1
ATOM 7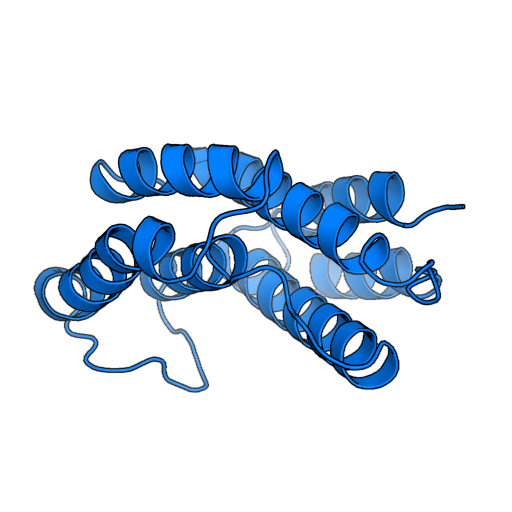07 C C . LEU A 1 87 ? -15.390 -5.696 8.226 1.00 90.44 87 LEU A C 1
ATOM 709 O O . LEU A 1 87 ? -14.282 -6.217 8.344 1.00 90.44 87 LEU A O 1
ATOM 713 N N . ASP A 1 88 ? -16.433 -6.365 7.737 1.00 85.50 88 ASP A N 1
ATOM 714 C CA . ASP A 1 88 ? -16.394 -7.806 7.438 1.00 85.50 88 ASP A CA 1
ATOM 715 C C . ASP A 1 88 ? -15.752 -8.163 6.091 1.00 85.50 88 ASP A C 1
ATOM 717 O O . ASP A 1 88 ? -15.471 -9.333 5.819 1.00 85.50 88 ASP A O 1
ATOM 721 N N . LYS A 1 89 ? -15.546 -7.176 5.214 1.00 81.81 89 LYS A N 1
ATOM 722 C CA . LYS A 1 89 ? -14.987 -7.383 3.874 1.00 81.81 89 LYS A CA 1
ATOM 723 C C . LYS A 1 89 ? -14.214 -6.168 3.374 1.00 81.81 89 LYS A C 1
ATOM 725 O O . LYS A 1 89 ? -14.370 -5.051 3.870 1.00 81.81 89 LYS A O 1
ATOM 730 N N . PHE A 1 90 ? -13.390 -6.393 2.357 1.00 80.06 90 PHE A N 1
ATOM 731 C CA . PHE A 1 90 ? -12.807 -5.324 1.556 1.00 80.06 90 PHE A CA 1
ATOM 732 C C . PHE A 1 90 ? -13.866 -4.840 0.564 1.00 80.06 90 PHE A C 1
ATOM 734 O O . PHE A 1 90 ? -14.229 -5.541 -0.378 1.00 80.06 90 PHE A O 1
ATOM 741 N N . HIS A 1 91 ? -14.424 -3.661 0.819 1.00 75.69 91 HIS A N 1
ATOM 742 C CA . HIS A 1 91 ? -15.357 -3.005 -0.095 1.00 75.69 91 HIS A CA 1
ATOM 743 C C . HIS A 1 91 ? -14.626 -2.414 -1.310 1.00 75.69 91 HIS A C 1
ATOM 745 O O . HIS A 1 91 ? -13.405 -2.313 -1.316 1.00 75.69 91 HIS A O 1
ATOM 751 N N . GLN A 1 92 ? -15.342 -2.017 -2.357 1.00 68.94 92 GLN A N 1
ATOM 752 C CA . GLN A 1 92 ? -14.701 -1.318 -3.477 1.00 68.94 92 GLN A CA 1
ATOM 753 C C . GLN A 1 92 ? -14.185 0.069 -3.062 1.00 68.94 92 GLN A C 1
ATOM 755 O O . GLN A 1 92 ? -13.158 0.510 -3.554 1.00 68.94 92 GLN A O 1
ATOM 760 N N . TYR A 1 93 ? -14.873 0.705 -2.116 1.00 69.94 93 TYR A N 1
ATOM 761 C CA . TYR A 1 93 ? -14.543 2.022 -1.586 1.00 69.94 93 TYR A CA 1
ATOM 762 C C . TYR A 1 93 ? -14.058 1.881 -0.142 1.00 69.94 93 TYR A C 1
ATOM 764 O O . TYR A 1 93 ? -14.602 1.064 0.608 1.00 69.94 93 TYR A O 1
ATOM 772 N N . TYR A 1 94 ? -13.038 2.647 0.230 1.00 71.25 94 TYR A N 1
ATOM 773 C CA . TYR A 1 94 ? -12.544 2.791 1.599 1.00 71.25 94 TYR A CA 1
ATOM 774 C C . TYR A 1 94 ? -12.969 4.169 2.103 1.00 71.25 94 TYR A C 1
ATOM 776 O O . TYR A 1 94 ? -12.754 5.175 1.441 1.00 71.25 94 TYR A O 1
ATOM 784 N N . THR A 1 95 ? -13.652 4.209 3.243 1.00 69.62 95 THR A N 1
ATOM 785 C CA . THR A 1 95 ? -14.221 5.460 3.773 1.00 69.62 95 THR A CA 1
ATOM 786 C C . THR A 1 95 ? -13.386 6.057 4.896 1.00 69.62 95 THR A C 1
ATOM 788 O O . THR A 1 95 ? -13.545 7.228 5.215 1.00 69.62 95 THR A O 1
ATOM 791 N N . GLU A 1 96 ? -12.500 5.259 5.494 1.00 85.88 96 GLU A N 1
ATOM 792 C CA . GLU A 1 96 ? -11.735 5.616 6.686 1.00 85.88 96 GLU A CA 1
ATOM 793 C C . GLU A 1 96 ? -10.240 5.327 6.475 1.00 85.88 96 GLU A C 1
ATOM 795 O O . GLU A 1 96 ? -9.899 4.266 5.936 1.00 85.88 96 GLU A O 1
ATOM 800 N N . PRO A 1 97 ? -9.329 6.189 6.970 1.00 89.88 97 PRO A N 1
ATOM 801 C CA . PRO A 1 97 ? -7.886 6.004 6.803 1.00 89.88 97 PRO A CA 1
ATOM 802 C C . PRO A 1 97 ? -7.372 4.636 7.270 1.00 89.88 97 PRO A C 1
ATOM 804 O O . PRO A 1 97 ? -6.477 4.068 6.651 1.00 89.88 97 PRO A O 1
ATOM 807 N N . MET A 1 98 ? -7.947 4.064 8.334 1.00 92.38 98 MET A N 1
ATOM 808 C CA . MET A 1 98 ? -7.502 2.765 8.852 1.00 92.38 98 MET A CA 1
ATOM 809 C C . MET A 1 98 ? -7.957 1.579 7.977 1.00 92.38 98 MET A C 1
ATOM 811 O O . MET A 1 98 ? -7.205 0.621 7.800 1.00 92.38 98 MET A O 1
ATOM 815 N N . ASP A 1 99 ? -9.141 1.650 7.351 1.00 91.38 99 ASP A N 1
ATOM 816 C CA . ASP A 1 99 ? -9.551 0.682 6.314 1.00 91.38 99 ASP A CA 1
ATOM 817 C C . ASP A 1 99 ? -8.556 0.727 5.150 1.00 91.38 99 ASP A C 1
ATOM 819 O O . ASP A 1 99 ? -8.020 -0.307 4.743 1.00 91.38 99 ASP A O 1
ATOM 823 N N . ALA A 1 100 ? -8.243 1.934 4.681 1.00 91.25 100 ALA A N 1
ATOM 824 C CA . ALA A 1 100 ? -7.301 2.151 3.595 1.00 91.25 100 ALA A CA 1
ATOM 825 C C . ALA A 1 100 ? -5.896 1.621 3.945 1.00 91.25 100 ALA A C 1
ATOM 827 O O . ALA A 1 100 ? -5.302 0.867 3.173 1.00 91.25 100 ALA A O 1
ATOM 828 N N . LEU A 1 101 ? -5.399 1.896 5.155 1.00 93.69 101 LEU A N 1
ATOM 829 C CA . LEU A 1 101 ? -4.096 1.417 5.615 1.00 93.69 101 LEU A CA 1
ATOM 830 C C . LEU A 1 101 ? -4.012 -0.116 5.646 1.00 93.69 101 LEU A C 1
ATOM 832 O O . LEU A 1 101 ? -3.035 -0.694 5.163 1.00 93.69 101 LEU A O 1
ATOM 836 N N . THR A 1 102 ? -5.047 -0.800 6.145 1.00 94.38 102 THR A N 1
ATOM 837 C CA . THR A 1 102 ? -5.054 -2.275 6.154 1.00 94.38 102 THR A CA 1
ATOM 838 C C . THR A 1 102 ? -4.994 -2.881 4.745 1.00 94.38 102 THR A C 1
ATOM 840 O O . THR A 1 102 ? -4.459 -3.976 4.588 1.00 94.38 102 THR A O 1
ATOM 843 N N . ARG A 1 103 ? -5.462 -2.183 3.698 1.00 91.38 103 ARG A N 1
ATOM 844 C CA . ARG A 1 103 ? -5.300 -2.633 2.300 1.00 91.38 103 ARG A CA 1
ATOM 845 C C . ARG A 1 103 ? -3.871 -2.521 1.814 1.00 91.38 103 ARG A C 1
ATOM 847 O O . ARG A 1 103 ? -3.369 -3.475 1.230 1.00 91.38 103 ARG A O 1
ATOM 854 N N . VAL A 1 104 ? -3.209 -1.399 2.094 1.00 93.12 104 VAL A N 1
ATOM 855 C CA . VAL A 1 104 ? -1.791 -1.221 1.746 1.00 93.12 104 VAL A CA 1
ATOM 856 C C . VAL A 1 104 ? -0.951 -2.326 2.394 1.00 93.12 104 VAL A C 1
ATOM 858 O O . VAL A 1 104 ? -0.089 -2.913 1.742 1.00 93.12 104 VAL A O 1
ATOM 861 N N . PHE A 1 105 ? -1.263 -2.696 3.642 1.00 95.38 105 PHE A N 1
ATOM 862 C CA . PHE A 1 105 ? -0.647 -3.856 4.288 1.00 95.38 105 PHE A CA 1
ATOM 863 C C . PHE A 1 105 ? -0.945 -5.178 3.577 1.00 95.38 105 PHE A C 1
ATOM 865 O O . PHE A 1 105 ? -0.028 -5.977 3.396 1.00 95.38 105 PHE A O 1
ATOM 872 N N . MET A 1 106 ? -2.186 -5.421 3.151 1.00 92.75 106 MET A N 1
ATOM 873 C CA . MET A 1 106 ? -2.522 -6.638 2.404 1.00 92.75 106 MET A CA 1
ATOM 874 C C . MET A 1 106 ? -1.741 -6.744 1.091 1.00 92.75 106 MET A C 1
ATOM 876 O O . MET A 1 106 ? -1.193 -7.813 0.829 1.00 92.75 106 MET A O 1
ATOM 880 N N . PHE A 1 107 ? -1.609 -5.646 0.338 1.00 90.44 107 PHE A N 1
ATOM 881 C CA . PHE A 1 107 ? -0.778 -5.593 -0.870 1.00 90.44 107 PHE A CA 1
ATOM 882 C C . PHE A 1 107 ? 0.696 -5.892 -0.558 1.00 90.44 107 PHE A C 1
ATOM 884 O O . PHE A 1 107 ? 1.324 -6.729 -1.203 1.00 90.44 107 PHE A O 1
ATOM 891 N N . ALA A 1 108 ? 1.257 -5.277 0.489 1.00 91.94 108 ALA A N 1
ATOM 892 C CA . ALA A 1 108 ? 2.650 -5.514 0.887 1.00 91.94 108 ALA A CA 1
ATOM 893 C C . ALA A 1 108 ? 2.914 -6.973 1.309 1.00 91.94 108 ALA A C 1
ATOM 895 O O . ALA A 1 108 ? 4.020 -7.507 1.135 1.00 91.94 108 ALA A O 1
ATOM 896 N N . LEU A 1 109 ? 1.884 -7.625 1.846 1.00 90.75 109 LEU A N 1
ATOM 897 C CA . LEU A 1 109 ? 1.901 -9.011 2.279 1.00 90.75 109 LEU A CA 1
ATOM 898 C C . LEU A 1 109 ? 1.456 -9.978 1.187 1.00 90.75 109 LEU A C 1
ATOM 900 O O . LEU A 1 109 ? 1.197 -11.131 1.519 1.00 90.75 109 LEU A O 1
ATOM 904 N N . GLU A 1 110 ? 1.378 -9.584 -0.085 1.00 83.25 110 GLU A N 1
ATOM 905 C CA . GLU A 1 110 ? 1.146 -10.524 -1.180 1.00 83.25 110 GLU A CA 1
ATOM 906 C C . GLU A 1 110 ? 2.322 -11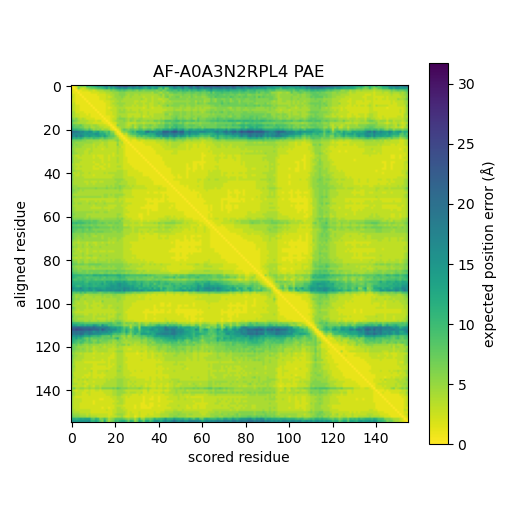.498 -1.383 1.00 83.25 110 GLU A C 1
ATOM 908 O O . GLU A 1 110 ? 3.476 -11.236 -1.023 1.00 83.25 110 GLU A O 1
ATOM 913 N N . THR A 1 111 ? 2.006 -12.694 -1.882 1.00 72.50 111 THR A N 1
ATOM 914 C CA . THR A 1 111 ? 3.010 -13.720 -2.192 1.00 72.50 111 THR A CA 1
ATOM 915 C C . THR A 1 111 ? 3.683 -13.373 -3.503 1.00 72.50 111 THR A C 1
ATOM 917 O O . THR A 1 111 ? 3.022 -12.890 -4.417 1.00 72.50 111 THR A O 1
ATOM 920 N N . TRP A 1 112 ? 4.972 -13.694 -3.624 1.00 64.81 112 TRP A N 1
ATOM 921 C CA . TRP A 1 112 ? 5.676 -13.523 -4.891 1.00 64.81 112 TRP A CA 1
ATOM 922 C C . TRP A 1 112 ? 4.972 -14.361 -5.968 1.00 64.81 112 TRP A C 1
ATOM 924 O O . TRP A 1 112 ? 4.804 -15.564 -5.753 1.00 64.81 112 TRP A O 1
ATOM 934 N N . PRO A 1 113 ? 4.477 -13.769 -7.066 1.00 61.38 113 PRO A N 1
ATOM 935 C CA . PRO A 1 113 ? 3.637 -14.527 -7.969 1.00 61.38 113 PRO A CA 1
ATOM 936 C C . PRO A 1 113 ? 4.470 -15.506 -8.798 1.00 61.38 113 PRO A C 1
ATOM 938 O O . PRO A 1 113 ? 5.458 -15.124 -9.421 1.00 61.38 113 PRO A O 1
ATOM 941 N N . GLU A 1 114 ? 3.996 -16.748 -8.887 1.00 57.72 114 GLU A N 1
ATOM 942 C CA . GLU A 1 114 ? 4.280 -17.656 -10.002 1.00 57.72 114 GLU A CA 1
ATOM 943 C C . GLU A 1 114 ? 3.224 -17.415 -11.096 1.00 57.72 114 GLU A C 1
ATOM 945 O O . GLU A 1 114 ? 2.333 -18.233 -11.323 1.00 57.72 114 GLU A O 1
ATOM 950 N N . CYS A 1 115 ? 3.229 -16.237 -11.727 1.00 61.44 115 CYS A N 1
ATOM 951 C CA . CYS A 1 115 ? 2.277 -15.919 -12.795 1.00 61.44 115 CYS A CA 1
ATOM 952 C C . CYS A 1 115 ? 2.983 -15.350 -14.026 1.00 61.44 115 CYS A C 1
ATOM 954 O O . CYS A 1 115 ? 4.045 -14.738 -13.924 1.00 61.44 115 CYS A O 1
ATOM 956 N N . HIS A 1 116 ? 2.383 -15.553 -15.205 1.00 63.94 116 HIS A N 1
ATOM 957 C CA . HIS A 1 116 ? 2.923 -15.026 -16.457 1.00 63.94 116 HIS A CA 1
ATOM 958 C C . HIS A 1 116 ? 3.164 -13.513 -16.367 1.00 63.94 116 HIS A C 1
ATOM 960 O O . HIS A 1 116 ? 2.287 -12.755 -15.947 1.00 63.94 116 HIS A O 1
ATOM 966 N N . ARG A 1 117 ? 4.319 -13.071 -16.873 1.00 69.44 117 ARG A N 1
ATOM 967 C CA . ARG A 1 117 ? 4.759 -11.665 -16.919 1.00 69.44 117 ARG A CA 1
ATOM 968 C C . ARG A 1 117 ? 3.677 -10.634 -17.273 1.00 69.44 117 ARG A C 1
ATOM 970 O O . ARG A 1 117 ? 3.634 -9.582 -16.650 1.00 69.44 117 ARG A O 1
ATOM 977 N N . SER A 1 118 ? 2.805 -10.899 -18.249 1.00 68.38 118 SER A N 1
ATOM 978 C CA . SER A 1 118 ? 1.749 -9.949 -18.643 1.00 68.38 118 SER A CA 1
ATOM 979 C C . SER A 1 118 ? 0.699 -9.727 -17.552 1.00 68.38 118 SER A C 1
ATOM 981 O O . SER A 1 118 ? 0.265 -8.596 -17.349 1.00 68.38 118 SER A O 1
ATOM 983 N N . MET A 1 119 ? 0.324 -10.782 -16.824 1.00 73.44 119 MET A N 1
ATOM 984 C CA . MET A 1 119 ? -0.591 -10.686 -15.684 1.00 73.44 119 MET A CA 1
ATOM 985 C C . MET A 1 119 ? 0.075 -9.974 -14.503 1.00 73.44 119 MET A C 1
ATOM 987 O O . MET A 1 119 ? -0.565 -9.161 -13.848 1.00 73.44 119 MET A O 1
ATOM 991 N N . MET A 1 120 ? 1.372 -10.214 -14.283 1.00 79.50 120 MET A N 1
ATOM 992 C CA . MET A 1 120 ? 2.160 -9.524 -13.257 1.00 79.50 120 MET A CA 1
ATOM 993 C C . MET A 1 120 ? 2.225 -8.012 -13.501 1.00 79.50 120 MET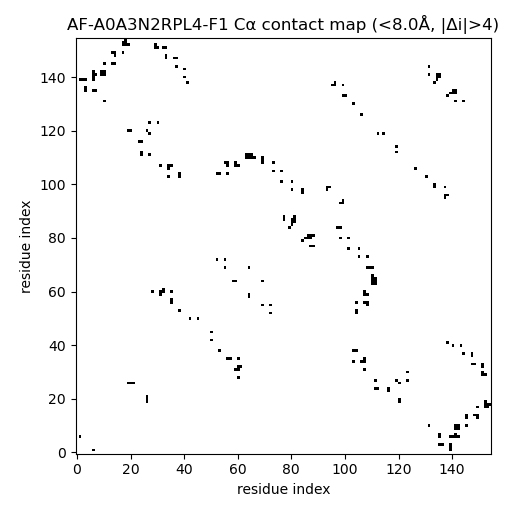 A C 1
ATOM 995 O O . MET A 1 120 ? 1.988 -7.239 -12.583 1.00 79.50 120 MET A O 1
ATOM 999 N N . VAL A 1 121 ? 2.515 -7.580 -14.733 1.00 80.31 121 VAL A N 1
ATOM 1000 C CA . VAL A 1 121 ? 2.604 -6.149 -15.075 1.00 80.31 121 VAL A CA 1
ATOM 1001 C C . VAL A 1 121 ? 1.256 -5.450 -14.922 1.00 80.31 121 VAL A C 1
ATOM 1003 O O . VAL A 1 121 ? 1.198 -4.368 -14.344 1.00 80.31 121 VAL A O 1
ATOM 1006 N N . ALA A 1 122 ? 0.177 -6.071 -15.409 1.00 81.75 122 ALA A N 1
ATOM 1007 C CA . ALA A 1 122 ? -1.168 -5.527 -15.250 1.00 81.75 122 ALA A CA 1
ATOM 1008 C C . ALA A 1 122 ? -1.562 -5.408 -13.768 1.00 81.75 122 ALA A C 1
ATOM 1010 O O . ALA A 1 122 ? -2.085 -4.371 -13.372 1.00 81.75 122 ALA A O 1
ATOM 1011 N N . GLY A 1 123 ? -1.253 -6.427 -12.955 1.00 84.31 123 GLY A N 1
ATOM 1012 C CA . GLY A 1 123 ? -1.490 -6.402 -11.510 1.00 84.31 123 GLY A CA 1
ATOM 1013 C C . GLY A 1 123 ? -0.702 -5.299 -10.805 1.00 84.31 123 GLY A C 1
ATOM 1014 O O . GLY A 1 123 ? -1.291 -4.491 -10.104 1.00 84.31 123 GLY A O 1
ATOM 1015 N N . ILE A 1 124 ? 0.603 -5.176 -11.081 1.00 86.94 124 ILE A N 1
ATOM 1016 C CA . ILE A 1 124 ? 1.437 -4.104 -10.510 1.00 86.94 124 ILE A CA 1
ATOM 1017 C C . ILE A 1 124 ? 0.880 -2.720 -10.865 1.00 86.94 124 ILE A C 1
ATOM 1019 O O . ILE A 1 124 ? 0.845 -1.849 -10.006 1.00 86.94 124 ILE A O 1
ATOM 1023 N N . GLY A 1 125 ? 0.441 -2.505 -12.111 1.00 87.19 125 GLY A N 1
ATOM 1024 C CA . GLY A 1 125 ? -0.179 -1.238 -12.510 1.00 87.19 125 GLY A CA 1
ATOM 1025 C C . GLY A 1 125 ? -1.442 -0.925 -11.701 1.00 87.19 125 GLY A C 1
ATOM 1026 O O . GLY A 1 125 ? -1.558 0.162 -11.148 1.00 87.19 125 GLY A O 1
ATOM 1027 N N . GLN A 1 126 ? -2.342 -1.903 -11.565 1.00 87.12 126 GLN A N 1
ATOM 1028 C CA . GLN A 1 126 ? -3.572 -1.755 -10.777 1.00 87.12 126 GLN A CA 1
ATOM 1029 C C . GLN A 1 126 ? -3.297 -1.502 -9.289 1.00 87.12 126 GLN A C 1
ATOM 1031 O O . GLN A 1 126 ? -3.982 -0.690 -8.664 1.00 87.12 126 GLN A O 1
ATOM 1036 N N . ASP A 1 127 ? -2.295 -2.170 -8.720 1.00 88.62 127 ASP A N 1
ATOM 1037 C CA . ASP A 1 127 ? -1.911 -1.966 -7.326 1.00 88.62 127 ASP A CA 1
ATOM 1038 C C . ASP A 1 127 ? -1.283 -0.582 -7.115 1.00 88.62 127 ASP A C 1
ATOM 1040 O O . ASP A 1 127 ? -1.556 0.061 -6.102 1.00 88.62 127 ASP A O 1
ATOM 1044 N N . ILE 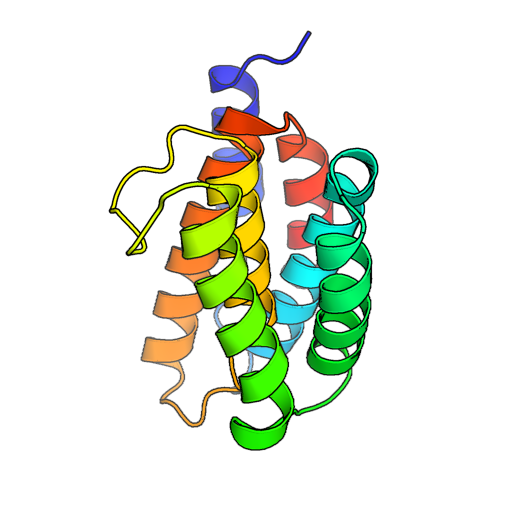A 1 128 ? -0.459 -0.111 -8.063 1.00 90.44 128 ILE A N 1
ATOM 1045 C CA . ILE A 1 128 ? 0.116 1.242 -8.048 1.00 90.44 128 ILE A CA 1
ATOM 1046 C C . ILE A 1 128 ? -1.005 2.279 -8.009 1.00 90.44 128 ILE A C 1
ATOM 1048 O O . ILE A 1 128 ? -0.974 3.143 -7.135 1.00 90.44 128 ILE A O 1
ATOM 1052 N N . ASP A 1 129 ? -1.992 2.162 -8.900 1.00 89.38 129 ASP A N 1
ATOM 1053 C CA . ASP A 1 129 ? -3.138 3.074 -8.947 1.00 89.38 129 ASP A CA 1
ATOM 1054 C C . ASP A 1 129 ? -3.925 3.027 -7.626 1.00 89.38 129 ASP A C 1
ATOM 1056 O O . ASP A 1 129 ? -4.162 4.054 -6.999 1.00 89.38 129 ASP A O 1
ATOM 1060 N N . THR A 1 130 ? -4.226 1.826 -7.119 1.00 89.00 130 THR A N 1
ATOM 1061 C CA . THR A 1 130 ? -5.003 1.659 -5.876 1.00 89.00 130 THR A CA 1
ATOM 1062 C C . THR A 1 130 ? -4.285 2.236 -4.652 1.00 89.00 130 THR A C 1
ATOM 1064 O O . THR A 1 130 ? -4.897 2.866 -3.790 1.00 89.00 130 THR A O 1
ATOM 1067 N N . VAL A 1 131 ? -2.977 2.002 -4.526 1.00 89.94 131 VAL A N 1
ATOM 1068 C CA . VAL A 1 131 ? -2.184 2.525 -3.403 1.00 89.94 131 VAL A CA 1
ATOM 1069 C C . VAL A 1 131 ? -2.019 4.035 -3.511 1.00 89.94 131 VAL A C 1
ATOM 1071 O O . VAL A 1 131 ? -2.027 4.716 -2.483 1.00 89.94 131 VAL A O 1
ATOM 1074 N N . ALA A 1 132 ? -1.891 4.558 -4.731 1.00 90.06 132 ALA A N 1
ATOM 1075 C CA . ALA A 1 132 ? -1.873 5.990 -4.964 1.00 90.06 132 ALA A CA 1
ATOM 1076 C C . ALA A 1 132 ? -3.182 6.622 -4.511 1.00 90.06 132 ALA A C 1
ATOM 1078 O O . ALA A 1 132 ? -3.123 7.502 -3.662 1.00 90.06 132 ALA A O 1
ATOM 1079 N N . ASP A 1 133 ? -4.334 6.118 -4.948 1.00 90.31 133 ASP A N 1
ATOM 1080 C CA . ASP A 1 133 ? -5.642 6.633 -4.530 1.00 90.31 133 ASP A CA 1
ATOM 1081 C C . ASP A 1 133 ? -5.766 6.669 -2.998 1.00 90.31 133 ASP A C 1
ATOM 1083 O O . ASP A 1 133 ? -6.106 7.698 -2.420 1.00 90.31 133 ASP A O 1
ATOM 1087 N N . ILE A 1 134 ? -5.373 5.592 -2.305 1.00 90.50 134 ILE A N 1
ATOM 1088 C CA . ILE A 1 134 ? -5.358 5.549 -0.832 1.00 90.50 134 ILE A CA 1
ATOM 1089 C C . ILE A 1 134 ? -4.493 6.671 -0.233 1.00 90.50 134 ILE A C 1
ATOM 1091 O O . ILE A 1 134 ? -4.912 7.360 0.701 1.00 90.50 134 ILE A O 1
ATOM 1095 N N . ILE A 1 135 ? -3.268 6.846 -0.732 1.00 89.12 135 ILE A N 1
ATOM 1096 C CA . ILE A 1 135 ? -2.321 7.845 -0.217 1.00 89.12 135 ILE A CA 1
ATOM 1097 C C . ILE A 1 135 ? -2.793 9.268 -0.521 1.00 89.12 135 ILE A C 1
ATOM 1099 O O . ILE A 1 135 ? -2.707 10.146 0.344 1.00 89.12 135 ILE A O 1
ATOM 1103 N N . LEU A 1 136 ? -3.301 9.481 -1.729 1.00 89.31 136 LEU A N 1
ATOM 1104 C CA . LEU A 1 136 ? -3.774 10.756 -2.247 1.00 89.31 136 LEU A CA 1
ATOM 1105 C C . LEU A 1 136 ? -5.079 11.205 -1.601 1.00 89.31 136 LEU A C 1
ATOM 1107 O O . LEU A 1 136 ? -5.273 12.405 -1.482 1.00 89.31 136 LEU A O 1
ATOM 1111 N N . GLU A 1 137 ? -5.950 10.292 -1.171 1.00 88.75 137 GLU A N 1
ATOM 1112 C CA . GLU A 1 137 ? -7.220 10.640 -0.525 1.00 88.75 137 GLU A CA 1
ATOM 1113 C C . GLU A 1 137 ? -7.086 10.808 0.993 1.00 88.75 137 GLU A C 1
ATOM 1115 O O . GLU A 1 137 ? -7.743 11.670 1.582 1.00 88.75 137 GLU A O 1
ATOM 1120 N N . HIS A 1 138 ? -6.229 10.013 1.646 1.00 88.12 138 HIS A N 1
ATOM 1121 C CA . HIS A 1 138 ? -6.226 9.922 3.111 1.00 88.12 138 HIS A CA 1
ATOM 1122 C C . HIS A 1 138 ? -4.982 10.472 3.809 1.00 88.12 138 HIS A C 1
ATOM 1124 O O . HIS A 1 138 ? -5.064 10.776 5.001 1.00 88.12 138 HIS A O 1
ATOM 1130 N N . PHE A 1 139 ? -3.841 10.589 3.122 1.00 89.62 139 PHE A N 1
ATOM 1131 C CA . PHE A 1 139 ? -2.555 10.791 3.804 1.00 89.62 139 PHE A CA 1
ATOM 1132 C C . PHE A 1 139 ? -1.705 11.944 3.256 1.00 89.62 139 PHE A C 1
ATOM 1134 O O . PHE A 1 139 ? -0.903 12.501 3.999 1.00 89.62 139 PHE A O 1
ATOM 1141 N N . GLY A 1 140 ? -1.890 12.355 1.999 1.00 86.69 140 GLY A N 1
ATOM 1142 C CA . GLY A 1 140 ? -1.227 13.538 1.443 1.00 86.69 140 GLY A CA 1
ATOM 1143 C C . GLY A 1 140 ? 0.282 13.407 1.257 1.00 86.69 140 GLY A C 1
ATOM 1144 O O . GLY A 1 140 ? 1.017 14.355 1.520 1.00 86.69 140 GLY A O 1
ATOM 1145 N N . HIS A 1 141 ? 0.724 12.236 0.789 1.00 89.12 141 HIS A N 1
ATOM 1146 C CA . HIS A 1 141 ? 2.126 11.913 0.493 1.00 89.12 141 HIS A CA 1
ATOM 1147 C C . HIS A 1 141 ? 2.360 11.542 -0.984 1.00 89.12 141 HIS A C 1
ATOM 1149 O O . HIS A 1 141 ? 3.203 10.696 -1.296 1.00 89.12 141 HIS A O 1
ATOM 1155 N N . GLY A 1 142 ? 1.581 12.110 -1.910 1.00 89.25 142 GLY A N 1
ATOM 1156 C CA . GLY A 1 142 ? 1.644 11.745 -3.328 1.00 89.25 142 GLY A CA 1
ATOM 1157 C C . GLY A 1 142 ? 3.004 12.062 -3.949 1.00 89.25 142 GLY A C 1
ATOM 1158 O O . GLY A 1 142 ? 3.569 11.230 -4.661 1.00 89.25 142 GLY A O 1
ATOM 1159 N N . ARG A 1 143 ? 3.600 13.210 -3.611 1.00 91.81 143 ARG A N 1
ATOM 1160 C CA . ARG A 1 143 ? 4.956 13.560 -4.060 1.00 91.81 143 ARG A CA 1
ATOM 1161 C C . ARG A 1 143 ? 6.020 12.564 -3.604 1.00 91.81 143 ARG A C 1
ATOM 1163 O O . ARG A 1 143 ? 6.812 12.105 -4.426 1.00 91.81 143 ARG A O 1
ATOM 1170 N N . GLU A 1 144 ? 6.062 12.229 -2.321 1.00 94.19 144 GLU A N 1
ATOM 1171 C CA . GLU A 1 144 ? 7.030 11.274 -1.784 1.00 94.19 144 GLU A CA 1
ATOM 1172 C C . GLU A 1 144 ? 6.822 9.873 -2.372 1.00 94.19 144 GLU A C 1
ATOM 1174 O O . GLU A 1 144 ? 7.799 9.184 -2.675 1.00 94.19 144 GLU A O 1
ATOM 1179 N N . LEU A 1 145 ? 5.565 9.473 -2.603 1.00 93.06 145 LEU A N 1
ATOM 1180 C CA . LEU A 1 145 ? 5.238 8.231 -3.301 1.00 93.06 145 LEU A CA 1
ATOM 1181 C C . LEU A 1 145 ? 5.806 8.224 -4.728 1.00 93.06 145 LEU A C 1
ATOM 1183 O O . LEU A 1 145 ? 6.446 7.248 -5.119 1.00 93.06 145 LEU A O 1
ATOM 1187 N N . VAL A 1 146 ? 5.647 9.312 -5.491 1.00 92.38 146 VAL A N 1
ATOM 1188 C CA . VAL A 1 146 ? 6.251 9.438 -6.829 1.00 92.38 146 VAL A CA 1
ATOM 1189 C C . VAL A 1 146 ? 7.768 9.301 -6.756 1.00 92.38 146 VAL A C 1
ATOM 1191 O O . VAL A 1 146 ? 8.344 8.533 -7.521 1.00 92.38 146 VAL A O 1
ATOM 1194 N N . GLU A 1 147 ? 8.429 9.983 -5.820 1.00 93.56 147 GLU A N 1
ATOM 1195 C CA . GLU A 1 147 ? 9.887 9.900 -5.667 1.00 93.56 147 GLU A CA 1
ATOM 1196 C C . GLU A 1 147 ? 10.365 8.474 -5.344 1.00 93.56 147 GLU A C 1
ATOM 1198 O O . GLU A 1 147 ? 11.421 8.045 -5.824 1.00 93.56 147 GLU A O 1
ATOM 1203 N N . ILE A 1 148 ? 9.600 7.721 -4.546 1.00 94.25 148 ILE A N 1
ATOM 1204 C CA . ILE A 1 148 ? 9.851 6.300 -4.277 1.00 94.25 148 ILE A CA 1
ATOM 1205 C C . ILE A 1 148 ? 9.717 5.485 -5.563 1.00 94.25 148 ILE A C 1
ATOM 1207 O O . ILE A 1 148 ? 10.621 4.720 -5.900 1.00 94.25 148 ILE A O 1
ATOM 1211 N N . LEU A 1 149 ? 8.611 5.636 -6.291 1.00 92.19 149 LEU A N 1
ATOM 1212 C CA . LEU A 1 149 ? 8.350 4.845 -7.491 1.00 92.19 149 LEU A CA 1
ATOM 1213 C C . LEU A 1 149 ? 9.359 5.157 -8.601 1.00 92.19 149 LEU A C 1
ATOM 1215 O O . LEU A 1 149 ? 9.909 4.241 -9.212 1.00 92.19 149 LEU A O 1
ATOM 1219 N N . GLU A 1 150 ? 9.707 6.427 -8.798 1.00 91.62 150 GLU A N 1
ATOM 1220 C CA . GLU A 1 150 ? 10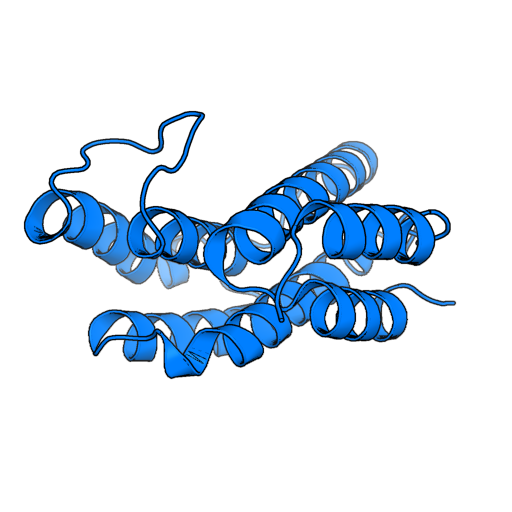.728 6.843 -9.755 1.00 91.62 150 GLU A CA 1
ATOM 1221 C C . GLU A 1 150 ? 12.079 6.178 -9.478 1.00 91.62 150 GLU A C 1
ATOM 1223 O O . GLU A 1 150 ? 12.705 5.663 -10.402 1.00 91.62 150 GLU A O 1
ATOM 1228 N N . LYS A 1 151 ? 12.521 6.124 -8.215 1.00 90.75 151 LYS A N 1
ATOM 1229 C CA . LYS A 1 151 ? 13.781 5.454 -7.839 1.00 90.75 151 LYS A CA 1
ATOM 1230 C C . LYS A 1 151 ? 13.783 3.960 -8.168 1.00 90.75 151 LYS A C 1
ATOM 1232 O O . LYS A 1 151 ? 14.852 3.376 -8.322 1.00 90.75 151 LYS A O 1
ATOM 1237 N N . ARG A 1 152 ? 12.608 3.331 -8.220 1.00 89.69 152 ARG A N 1
ATOM 1238 C CA . ARG A 1 152 ? 12.446 1.881 -8.396 1.00 89.69 152 ARG A CA 1
ATOM 1239 C C . ARG A 1 152 ? 12.213 1.500 -9.861 1.00 89.69 152 ARG A C 1
ATOM 1241 O O . ARG A 1 152 ? 12.634 0.421 -10.279 1.00 89.69 152 ARG A O 1
ATOM 1248 N N . TYR A 1 153 ? 11.590 2.381 -10.645 1.00 86.50 153 TYR A N 1
ATOM 1249 C CA . TYR A 1 153 ? 11.149 2.098 -12.016 1.00 86.50 153 TYR A CA 1
ATOM 1250 C C . TYR A 1 153 ? 11.790 2.955 -13.108 1.00 86.50 153 TYR A C 1
ATOM 1252 O O . TYR A 1 153 ? 11.603 2.643 -14.288 1.00 86.50 153 TYR A O 1
ATOM 1260 N N . LYS A 1 154 ? 12.561 3.998 -12.769 1.00 79.75 154 LYS A N 1
ATOM 1261 C CA . LYS A 1 154 ? 13.419 4.647 -13.768 1.00 79.75 154 LYS A CA 1
ATOM 1262 C C . LYS A 1 154 ? 14.538 3.679 -14.209 1.00 79.75 154 LYS A C 1
ATOM 1264 O O . LYS A 1 154 ? 15.001 2.884 -13.386 1.00 79.75 154 LYS A O 1
ATOM 1269 N N . PRO A 1 155 ? 14.899 3.685 -15.506 1.00 62.22 155 PRO A N 1
ATOM 1270 C CA . PRO A 1 155 ? 15.923 2.811 -16.078 1.00 62.22 155 PRO A CA 1
ATOM 1271 C C . PRO A 1 155 ? 17.334 3.100 -15.555 1.00 62.22 155 PRO A C 1
ATOM 1273 O O . PRO A 1 155 ? 17.618 4.271 -15.211 1.00 62.22 155 PRO A O 1
#

Foldseek 3Di:
DADLVVLVVVLCVLCVPFDCVDDPLLSVLLLLQLLLVLLVLVVVVDDPLSVVLSVVLVVVSVDADDCVSLVVNLVVLCVCCCPVVVHNDLDPDDDDLSSLSSVSSVSSSDGRDPDDSVVVSVVSVVVLVSNLCSCSVYPRCSVVSSVSSCVSGPD

Nearest PDB structures (foldseek):
  3f7c-assembly1_A-2  TM=5.028E-01  e=3.010E+00  Marinobacter nauticus VT8

Radius of gyration: 15.1 Å; Cα contacts (8 Å, |Δi|>4): 139; chains: 1; bounding box: 32×42×37 Å